Protein AF-A0A6V7KH22-F1 (afdb_monomer_lite)

Organism: NCBI:txid1563983

Foldseek 3Di:
DPPLVVQLVVLCVVLVNDPPDDPVCVVVSVVSSVVSSCVVVVD

Secondary structure (DSSP, 8-state):
--HHHHHHHHHHHHTT-STT--TTTHHHHHHHHHHHHHHHHT-

Sequence (43 aa):
AEPWQMVVEECAAENGFGPDMDSSEVDQVEACGLACVMKRLGT

Radius of gyration: 10.42 Å; chains: 1; bounding box: 23×21×25 Å

pLDDT: mean 79.02, std 7.39, range [61.03, 88.56]

Structure (mmCIF, N/CA/C/O backbone):
data_AF-A0A6V7KH22-F1
#
_entry.id   AF-A0A6V7KH22-F1
#
loop_
_atom_site.group_PDB
_atom_site.id
_atom_site.type_symbol
_atom_site.label_atom_id
_atom_site.label_alt_id
_atom_site.label_comp_id
_atom_site.label_asym_id
_atom_site.label_entity_id
_atom_site.label_seq_id
_atom_site.pdbx_PDB_ins_code
_atom_site.Cartn_x
_atom_site.Cartn_y
_atom_site.Cartn_z
_atom_site.occupancy
_atom_site.B_iso_or_equiv
_atom_site.auth_seq_id
_atom_site.auth_comp_id
_atom_site.auth_asym_id
_atom_site.auth_atom_id
_atom_site.pdbx_PDB_model_num
ATOM 1 N N . ALA A 1 1 ? -4.608 13.686 5.737 1.00 62.00 1 ALA A N 1
ATOM 2 C CA . ALA A 1 1 ? -4.874 12.412 5.057 1.00 62.00 1 ALA A CA 1
ATOM 3 C C . ALA A 1 1 ? -5.952 11.696 5.840 1.00 62.00 1 ALA A C 1
ATOM 5 O O . ALA A 1 1 ? -5.871 11.655 7.065 1.00 62.00 1 ALA A O 1
ATOM 6 N N . GLU A 1 2 ? -6.990 11.227 5.164 1.00 74.44 2 GLU A N 1
ATOM 7 C CA . GLU A 1 2 ? -7.970 10.345 5.792 1.00 74.44 2 GLU A CA 1
ATOM 8 C C . GLU A 1 2 ? -7.296 9.003 6.143 1.00 74.44 2 GLU A C 1
ATOM 10 O O . GLU A 1 2 ? -6.350 8.608 5.458 1.00 74.44 2 GLU A O 1
ATOM 15 N N . PRO A 1 3 ? -7.729 8.288 7.197 1.00 75.94 3 PRO A N 1
ATOM 16 C CA . PRO A 1 3 ? -7.049 7.074 7.664 1.00 75.94 3 PRO A CA 1
ATOM 17 C C . PRO A 1 3 ? -6.944 5.982 6.588 1.00 75.94 3 PRO A C 1
ATOM 19 O O . PRO A 1 3 ? -5.968 5.239 6.558 1.00 75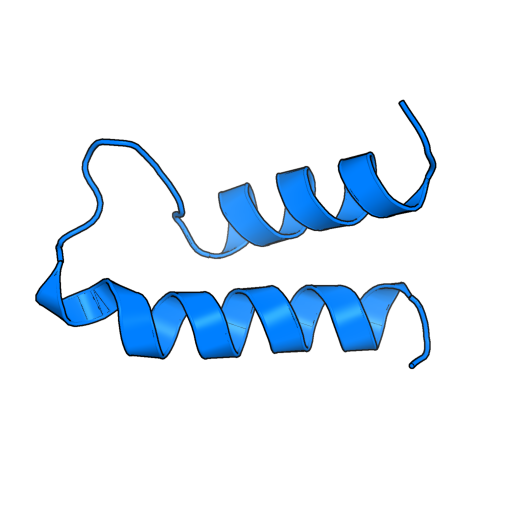.94 3 PRO A O 1
ATOM 22 N N . TRP A 1 4 ? -7.905 5.922 5.663 1.00 77.12 4 TRP A N 1
ATOM 23 C CA . TRP A 1 4 ? -7.891 4.978 4.547 1.00 77.12 4 TRP A CA 1
ATOM 24 C C . TRP A 1 4 ? -6.808 5.287 3.501 1.00 77.12 4 TRP A C 1
ATOM 26 O O . TRP A 1 4 ? -6.294 4.361 2.884 1.00 77.12 4 TRP A O 1
ATOM 36 N N . GLN A 1 5 ? -6.405 6.552 3.329 1.00 82.31 5 GLN A N 1
ATOM 37 C CA . GLN A 1 5 ? -5.339 6.925 2.388 1.00 82.31 5 GLN A CA 1
ATOM 38 C C . GLN A 1 5 ? -3.985 6.380 2.845 1.00 82.31 5 GLN A C 1
ATOM 40 O O . GLN A 1 5 ? -3.233 5.850 2.038 1.00 82.31 5 GLN A O 1
ATOM 45 N N . MET A 1 6 ? -3.721 6.434 4.152 1.00 87.19 6 MET A N 1
ATOM 46 C CA . MET A 1 6 ? -2.487 5.911 4.740 1.00 87.19 6 MET A CA 1
ATOM 47 C C . MET A 1 6 ? -2.376 4.391 4.540 1.00 87.19 6 MET A C 1
ATOM 49 O O . MET A 1 6 ? -1.318 3.888 4.182 1.00 87.19 6 MET A O 1
ATOM 53 N N . VAL A 1 7 ? -3.497 3.670 4.676 1.00 87.00 7 VAL A N 1
ATOM 54 C CA . VAL A 1 7 ? -3.574 2.225 4.403 1.00 87.00 7 VAL A CA 1
ATOM 55 C C . VAL A 1 7 ? -3.301 1.911 2.932 1.00 87.00 7 VAL A C 1
ATOM 57 O O . VAL A 1 7 ? -2.583 0.959 2.639 1.00 87.00 7 VAL A O 1
ATOM 60 N N . VAL A 1 8 ? -3.855 2.703 2.011 1.00 84.81 8 VAL A N 1
ATOM 61 C CA . VAL A 1 8 ? -3.609 2.546 0.571 1.00 84.81 8 VAL A CA 1
ATOM 62 C C . VAL A 1 8 ? -2.133 2.772 0.244 1.00 84.81 8 VAL A C 1
ATOM 64 O O . VAL A 1 8 ? -1.558 1.957 -0.466 1.00 84.81 8 VAL A O 1
ATOM 67 N N . GLU A 1 9 ? -1.505 3.818 0.787 1.00 84.69 9 GLU A N 1
ATOM 68 C CA . GLU A 1 9 ? -0.082 4.106 0.555 1.00 84.69 9 GLU A CA 1
ATOM 69 C C . GLU A 1 9 ? 0.842 3.014 1.115 1.00 84.69 9 GLU A C 1
ATOM 71 O O . GLU A 1 9 ? 1.783 2.601 0.438 1.00 84.69 9 GLU A O 1
ATOM 76 N N . GLU A 1 10 ? 0.562 2.491 2.313 1.00 87.88 10 GLU A N 1
ATOM 77 C CA . GLU A 1 10 ? 1.329 1.375 2.877 1.00 87.88 10 GLU A CA 1
ATOM 78 C C . GLU A 1 10 ? 1.174 0.098 2.046 1.00 87.88 10 GLU A C 1
ATOM 80 O O . GLU A 1 10 ? 2.169 -0.526 1.683 1.00 87.88 10 GLU A O 1
ATOM 85 N N . CYS A 1 11 ? -0.062 -0.270 1.696 1.00 87.44 11 CYS A N 1
ATOM 86 C CA . CYS A 1 11 ? -0.325 -1.442 0.864 1.00 87.44 11 CYS A CA 1
ATOM 87 C C . CYS A 1 11 ? 0.282 -1.297 -0.537 1.00 87.44 11 CYS A C 1
ATOM 89 O O . CYS A 1 11 ? 0.761 -2.280 -1.101 1.00 87.44 11 CYS A O 1
ATOM 91 N N . ALA A 1 12 ? 0.287 -0.086 -1.096 1.00 83.62 12 ALA A N 1
ATOM 92 C CA . ALA A 1 12 ? 0.941 0.209 -2.360 1.00 83.62 12 ALA A CA 1
ATOM 9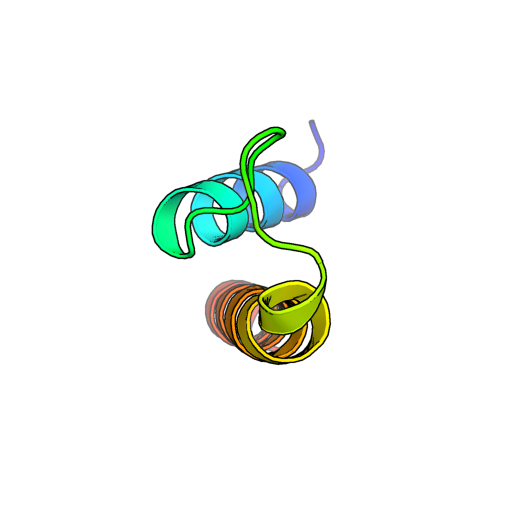3 C C . ALA A 1 12 ? 2.454 -0.047 -2.262 1.00 83.62 12 ALA A C 1
ATOM 95 O O . ALA A 1 12 ? 3.002 -0.811 -3.055 1.00 83.62 12 ALA A O 1
ATOM 96 N N . ALA A 1 13 ? 3.111 0.498 -1.237 1.00 84.31 13 ALA A N 1
ATOM 97 C CA . ALA A 1 13 ? 4.538 0.293 -1.008 1.00 84.31 13 ALA A CA 1
ATOM 98 C C . ALA A 1 13 ? 4.901 -1.186 -0.763 1.00 84.31 13 ALA A C 1
ATOM 100 O O . ALA A 1 13 ? 5.892 -1.667 -1.309 1.00 84.31 13 ALA A O 1
ATOM 101 N N . GLU A 1 14 ? 4.095 -1.925 0.008 1.00 84.81 14 GLU A N 1
ATOM 102 C CA . GLU A 1 14 ? 4.306 -3.360 0.268 1.00 84.81 14 GLU A CA 1
ATOM 103 C C . GLU A 1 14 ? 4.215 -4.221 -0.997 1.00 84.81 14 GLU A C 1
ATOM 105 O O . GLU A 1 14 ? 4.920 -5.223 -1.111 1.00 84.81 14 GLU A O 1
ATOM 110 N N . ASN A 1 15 ? 3.358 -3.836 -1.945 1.00 82.00 15 ASN A N 1
ATOM 111 C CA . ASN A 1 15 ? 3.146 -4.572 -3.192 1.00 82.00 15 ASN A CA 1
ATOM 112 C C . ASN A 1 15 ? 3.986 -4.036 -4.361 1.00 82.00 15 ASN A C 1
ATOM 114 O O . ASN A 1 15 ? 3.834 -4.509 -5.483 1.00 82.00 15 ASN A O 1
ATOM 118 N N . GLY A 1 16 ? 4.876 -3.070 -4.114 1.00 78.44 16 GLY A N 1
ATOM 119 C CA . GLY A 1 16 ? 5.748 -2.513 -5.148 1.00 78.44 16 GLY A CA 1
ATOM 120 C C . GLY A 1 16 ? 5.031 -1.607 -6.151 1.00 78.44 16 GLY A C 1
ATOM 121 O O . GLY A 1 16 ? 5.540 -1.405 -7.251 1.00 78.44 16 GLY A O 1
ATOM 122 N N . PHE A 1 17 ? 3.880 -1.033 -5.787 1.00 75.88 17 PHE A N 1
ATOM 123 C CA . PHE A 1 17 ? 3.232 -0.007 -6.600 1.00 75.88 17 PHE A CA 1
ATOM 124 C C . PHE A 1 17 ? 4.116 1.237 -6.676 1.00 75.88 17 PHE A C 1
ATOM 126 O O . PHE A 1 17 ? 4.311 1.953 -5.692 1.00 75.88 17 PHE A O 1
ATOM 133 N N . GLY A 1 18 ? 4.631 1.511 -7.868 1.00 69.31 18 GLY A N 1
ATOM 134 C CA . GLY A 1 18 ? 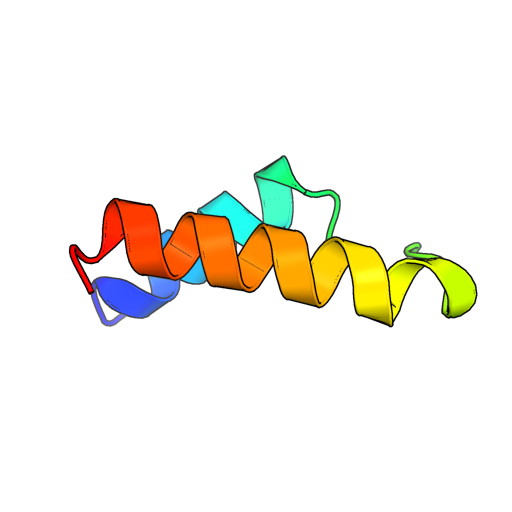5.496 2.648 -8.139 1.00 69.31 18 GLY A CA 1
ATOM 135 C C . GLY A 1 18 ? 5.526 2.999 -9.627 1.00 69.31 18 GLY A C 1
ATOM 136 O O . GLY A 1 18 ? 4.950 2.285 -10.445 1.00 69.31 18 GLY A O 1
ATOM 137 N N . PRO A 1 19 ? 6.192 4.103 -10.000 1.00 65.69 19 PRO A N 1
ATOM 138 C CA . PRO A 1 19 ? 6.280 4.556 -11.391 1.00 65.69 19 PRO A CA 1
ATOM 139 C C . PRO A 1 19 ? 7.043 3.589 -12.314 1.00 65.69 19 PRO A C 1
ATOM 141 O O . PRO A 1 19 ? 6.856 3.647 -13.524 1.00 65.69 19 PRO A O 1
ATOM 144 N N . ASP A 1 20 ? 7.873 2.706 -11.753 1.00 72.25 20 ASP A N 1
ATOM 145 C CA . ASP A 1 20 ? 8.647 1.679 -12.469 1.00 72.25 20 ASP A CA 1
ATOM 146 C C . ASP A 1 20 ? 7.921 0.326 -12.577 1.00 72.25 20 ASP A C 1
ATOM 148 O O . ASP A 1 20 ? 8.507 -0.671 -12.994 1.00 72.25 20 ASP A O 1
ATOM 152 N N . MET A 1 21 ? 6.654 0.268 -12.169 1.00 73.50 21 MET A N 1
ATOM 153 C CA . MET A 1 21 ? 5.871 -0.956 -12.197 1.00 73.50 21 MET A CA 1
ATOM 154 C C . MET A 1 21 ? 5.502 -1.345 -13.633 1.00 73.50 21 MET A C 1
ATOM 156 O O . MET A 1 21 ? 5.001 -0.522 -14.404 1.00 73.50 21 MET A O 1
ATOM 160 N N . ASP A 1 22 ? 5.725 -2.611 -13.991 1.00 75.56 22 ASP A N 1
ATOM 161 C CA . ASP A 1 22 ? 5.403 -3.096 -15.325 1.00 75.56 22 ASP A CA 1
ATOM 162 C C . ASP A 1 22 ? 3.884 -3.157 -15.522 1.00 75.56 22 ASP A C 1
ATOM 164 O O . ASP A 1 22 ? 3.138 -3.694 -14.701 1.00 75.56 22 ASP A O 1
ATOM 168 N N . SER A 1 23 ? 3.411 -2.613 -16.645 1.00 70.69 23 SER A N 1
ATOM 169 C CA . SER A 1 23 ? 1.982 -2.589 -16.976 1.00 70.69 23 SER A CA 1
ATOM 170 C C . SER A 1 23 ? 1.336 -3.981 -17.042 1.00 70.69 23 SER A C 1
ATOM 172 O O . SER A 1 23 ? 0.129 -4.092 -16.852 1.00 70.69 23 SER A O 1
ATOM 174 N N . SER A 1 24 ? 2.118 -5.041 -17.283 1.00 74.94 24 SER A N 1
ATOM 175 C CA . SER A 1 24 ? 1.638 -6.429 -17.268 1.00 74.94 24 SER A CA 1
ATOM 176 C C . SER A 1 24 ? 1.407 -6.981 -15.858 1.00 74.94 24 SER A C 1
ATOM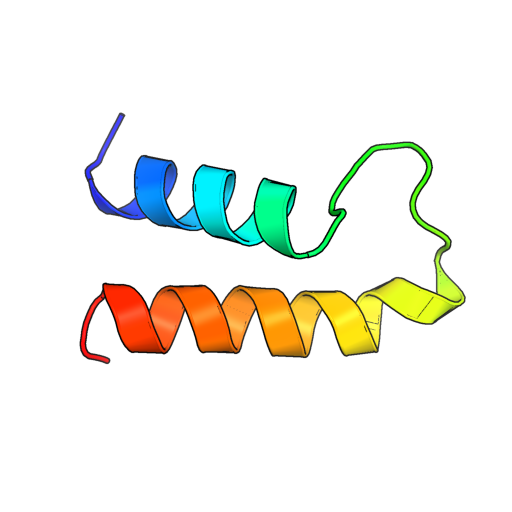 178 O O . SER A 1 24 ? 0.693 -7.969 -15.696 1.00 74.94 24 SER A O 1
ATOM 180 N N . GLU A 1 25 ? 1.963 -6.327 -14.838 1.00 71.12 25 GLU A N 1
ATOM 181 C CA . GLU A 1 25 ? 1.825 -6.698 -13.430 1.00 71.12 25 GLU A CA 1
ATOM 182 C C . GLU A 1 25 ? 0.733 -5.873 -12.722 1.00 71.12 25 GLU A C 1
ATOM 184 O O . GLU A 1 25 ? 0.369 -6.186 -11.587 1.00 71.12 25 GLU A O 1
ATOM 189 N N . VAL A 1 26 ? 0.156 -4.870 -13.405 1.00 74.00 26 VAL A N 1
ATOM 190 C CA . VAL A 1 26 ? -0.881 -3.961 -12.876 1.00 74.00 26 VAL A CA 1
ATOM 191 C C . VAL A 1 26 ? -2.093 -4.706 -12.352 1.00 74.00 26 VAL A C 1
ATOM 193 O O . VAL A 1 26 ? -2.453 -4.495 -11.200 1.00 74.00 26 VAL A O 1
ATOM 196 N N . ASP A 1 27 ? -2.659 -5.638 -13.117 1.00 74.94 27 ASP A N 1
ATOM 197 C CA . ASP A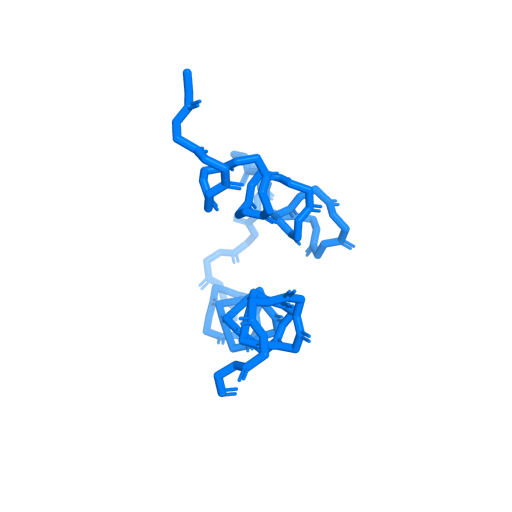 1 27 ? -3.830 -6.404 -12.675 1.00 74.94 27 ASP A CA 1
ATOM 198 C C . ASP A 1 27 ? -3.559 -7.224 -11.400 1.00 74.94 27 ASP A C 1
ATOM 200 O O . ASP A 1 27 ? -4.406 -7.338 -10.511 1.00 74.94 27 ASP A O 1
ATOM 204 N N . GLN A 1 28 ? -2.365 -7.815 -11.292 1.00 71.69 28 GLN A N 1
ATOM 205 C CA . GLN A 1 28 ? -2.023 -8.711 -10.188 1.00 71.69 28 GLN A CA 1
ATOM 206 C C . GLN A 1 28 ? -1.708 -7.931 -8.909 1.00 71.69 28 GLN A C 1
ATOM 208 O O . GLN A 1 28 ? -2.106 -8.316 -7.809 1.00 71.69 28 GLN A O 1
ATOM 213 N N . VAL A 1 29 ? -1.031 -6.802 -9.063 1.00 70.88 29 VAL A N 1
ATOM 214 C CA . VAL A 1 29 ? -0.658 -5.923 -7.964 1.00 70.88 29 VAL A CA 1
ATOM 215 C C . VAL A 1 29 ? -1.853 -5.062 -7.536 1.00 70.88 29 VAL A C 1
ATOM 217 O O . VAL A 1 29 ? -2.033 -4.907 -6.335 1.00 70.88 29 VAL A O 1
ATOM 220 N N . GLU A 1 30 ? -2.768 -4.643 -8.428 1.00 78.19 30 GLU A N 1
ATOM 221 C CA . GLU A 1 30 ? -4.080 -4.064 -8.051 1.00 78.19 30 GLU A CA 1
ATOM 222 C C . GLU A 1 30 ? -4.908 -5.032 -7.226 1.00 78.19 30 GLU A C 1
ATOM 224 O O . GLU A 1 30 ? -5.427 -4.644 -6.177 1.00 78.19 30 GLU A O 1
ATOM 229 N N . ALA A 1 31 ? -4.976 -6.301 -7.626 1.00 77.50 31 ALA A N 1
ATOM 230 C CA . ALA A 1 31 ? -5.674 -7.308 -6.840 1.00 77.50 31 ALA A CA 1
ATOM 231 C C . ALA A 1 31 ? -5.046 -7.487 -5.442 1.00 77.50 31 ALA A C 1
ATOM 233 O O . ALA A 1 31 ? -5.770 -7.530 -4.443 1.00 77.50 31 ALA A O 1
ATOM 234 N N . CYS A 1 32 ? -3.714 -7.544 -5.340 1.00 77.56 32 CYS A N 1
ATOM 235 C CA . CYS A 1 32 ?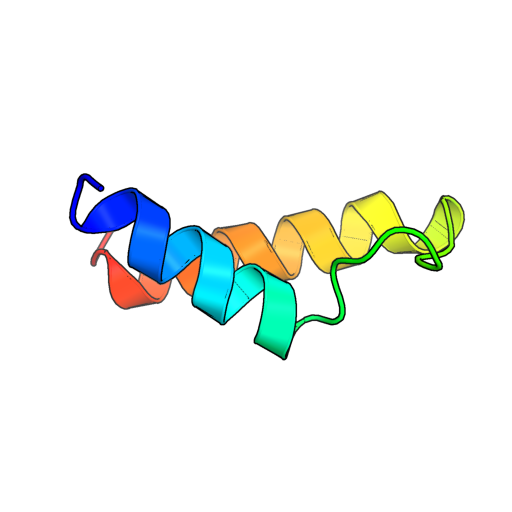 -3.015 -7.681 -4.058 1.00 77.56 32 CYS A CA 1
ATOM 236 C C . CYS A 1 32 ? -3.101 -6.418 -3.183 1.00 77.56 32 CYS A C 1
ATOM 238 O O . CYS A 1 32 ? -3.323 -6.519 -1.973 1.00 77.56 32 CYS A O 1
ATOM 240 N N . GLY A 1 33 ? -2.995 -5.232 -3.781 1.00 82.75 33 GLY A N 1
ATOM 241 C CA . GLY A 1 33 ? -3.148 -3.946 -3.107 1.00 82.75 33 GLY A CA 1
ATOM 242 C C . GLY A 1 33 ? -4.563 -3.763 -2.569 1.00 82.75 33 GLY A C 1
ATOM 243 O O . GLY A 1 33 ? -4.736 -3.445 -1.393 1.00 82.75 33 GLY A O 1
ATOM 244 N N . LEU A 1 34 ? -5.581 -4.069 -3.377 1.00 82.69 34 LEU A N 1
ATOM 245 C CA . LEU A 1 34 ? -6.980 -4.035 -2.954 1.00 82.69 34 LEU A CA 1
ATOM 246 C C . LEU A 1 34 ? -7.254 -5.042 -1.830 1.00 82.69 34 LEU A C 1
ATOM 248 O O . LEU A 1 34 ? -7.912 -4.701 -0.848 1.00 82.69 34 LEU A O 1
ATOM 252 N N . ALA A 1 35 ? -6.712 -6.260 -1.920 1.00 86.69 35 ALA A N 1
ATOM 253 C CA . ALA A 1 35 ? -6.844 -7.263 -0.864 1.00 86.69 35 ALA A CA 1
ATOM 254 C C . ALA A 1 35 ? -6.169 -6.823 0.449 1.00 86.69 35 ALA A C 1
ATOM 256 O O . ALA A 1 35 ? -6.728 -7.025 1.529 1.00 86.69 35 ALA A O 1
ATOM 257 N N . CYS A 1 36 ? -4.995 -6.189 0.371 1.00 88.56 36 CYS A N 1
ATOM 258 C CA . CYS A 1 36 ? -4.312 -5.606 1.524 1.00 88.56 36 CYS A CA 1
ATOM 259 C C . CYS A 1 36 ? -5.157 -4.502 2.176 1.00 88.56 36 CYS A C 1
ATOM 261 O O . CYS A 1 36 ? -5.354 -4.512 3.395 1.00 88.56 36 CYS A O 1
ATOM 263 N N . VAL A 1 37 ? -5.720 -3.603 1.362 1.00 88.12 37 VAL A N 1
ATOM 264 C CA . VAL A 1 37 ? -6.581 -2.511 1.828 1.00 88.12 37 VAL A CA 1
ATOM 265 C C . VAL A 1 37 ? -7.837 -3.058 2.501 1.00 88.12 37 VAL A C 1
ATOM 267 O O . VAL A 1 37 ? -8.125 -2.666 3.629 1.00 88.12 37 VAL A O 1
ATOM 270 N N . MET A 1 38 ? -8.544 -4.008 1.880 1.00 88.44 38 MET A N 1
ATOM 271 C CA . MET A 1 38 ? -9.741 -4.622 2.474 1.00 88.44 38 MET A CA 1
ATOM 272 C C . MET A 1 38 ? -9.424 -5.326 3.798 1.00 88.44 38 MET A C 1
ATOM 274 O O . MET A 1 38 ? -10.097 -5.107 4.803 1.00 88.44 38 MET A O 1
ATOM 278 N N . LYS A 1 39 ? -8.314 -6.073 3.859 1.00 88.56 39 LYS A N 1
ATOM 279 C CA . LYS A 1 39 ? -7.880 -6.748 5.089 1.00 88.56 39 LYS A CA 1
ATOM 280 C C . LYS A 1 39 ? -7.569 -5.773 6.228 1.00 88.56 39 LYS A C 1
ATOM 282 O O . LYS A 1 39 ? -7.877 -6.073 7.379 1.00 88.56 39 LYS A O 1
ATOM 287 N N . ARG A 1 40 ? -6.939 -4.632 5.929 1.00 88.31 40 ARG A N 1
ATOM 288 C CA . ARG A 1 40 ? -6.576 -3.615 6.932 1.00 88.31 40 ARG A CA 1
ATOM 289 C C . ARG A 1 40 ? -7.761 -2.736 7.337 1.00 88.31 40 ARG A C 1
ATOM 291 O O . ARG A 1 40 ? -7.839 -2.337 8.495 1.00 88.31 40 ARG A O 1
ATOM 298 N N . LEU A 1 41 ? -8.679 -2.454 6.414 1.00 85.62 41 LEU A N 1
ATOM 299 C CA . LEU A 1 41 ? -9.898 -1.687 6.684 1.00 85.62 41 LEU A CA 1
ATOM 300 C C . LEU A 1 41 ? -11.029 -2.539 7.284 1.00 85.62 41 LEU A C 1
ATOM 302 O O . LEU A 1 41 ? -12.009 -1.980 7.772 1.00 85.62 41 LEU A O 1
ATOM 306 N N . GLY A 1 42 ? -10.866 -3.865 7.318 1.00 79.50 42 GLY A N 1
ATOM 307 C CA . GLY A 1 42 ? -11.842 -4.791 7.893 1.00 79.50 42 GLY A CA 1
ATOM 308 C C . GLY A 1 42 ? -13.102 -4.947 7.041 1.00 79.50 42 GLY A C 1
ATOM 309 O O . GLY A 1 42 ? -14.171 -5.204 7.597 1.00 79.50 42 GLY A O 1
ATOM 310 N N . THR A 1 43 ? -12.975 -4.747 5.728 1.00 61.03 43 THR A N 1
ATOM 311 C CA . THR A 1 43 ? -14.048 -4.838 4.729 1.00 61.03 43 THR A CA 1
ATOM 312 C C . THR A 1 43 ? -14.085 -6.175 4.007 1.00 61.03 43 THR A C 1
ATOM 314 O O . THR A 1 43 ? -13.014 -6.793 3.812 1.00 61.03 43 THR A O 1
#